Protein AF-A0A6A5RP59-F1 (afdb_monomer)

Organism: NCBI:txid1150837

Radius of gyration: 14.54 Å; Cα contacts (8 Å, |Δi|>4): 106; chains: 1; bounding box: 31×43×30 Å

pLDDT: mean 74.9, std 13.43, range [40.19, 89.44]

Mean predicted aligned error: 8.86 Å

Secondary structure (DSSP, 8-state):
-HHHHHHHHHHSS-SS-TT--S-HHHHHHHHHHHHHHHHHHHHTT-HHHHHHHHHHHHHHHHPPPTTS---PPPHHHHHHHHHHSPTT---HHHHHHTS--------

Nearest PDB structures (foldseek):
  4b0z-assembly1_B  TM=6.622E-01  e=2.957E+00  Schizosaccharomyces pombe

Solvent-accessible surface area (backbone atoms only — not comparable to full-atom values): 6394 Å² total; per-residue (Å²): 109,69,68,58,50,54,45,17,70,75,67,67,41,72,98,65,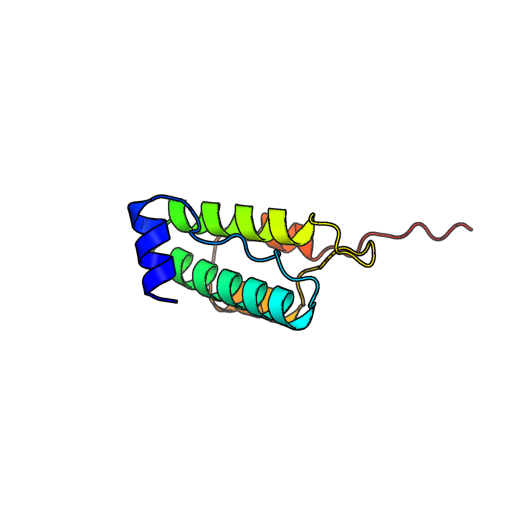76,55,56,86,51,84,47,63,68,62,32,52,54,39,51,44,50,44,38,54,48,36,22,51,23,51,71,73,64,37,62,67,46,29,51,45,41,50,53,45,52,52,54,32,34,75,38,70,40,91,85,74,42,65,50,73,84,53,67,71,47,53,50,52,34,68,74,54,36,60,94,87,63,88,54,62,74,60,61,63,66,66,56,76,80,80,73,82,76,86,127

Foldseek 3Di:
DVVQLVCCVVPLAGPDQQAPDLDLVSSLVVLLVLLVVLLVCQVVVVVSSNVNSLVSNVVQQPDQHPVRDGRAHDPVSLVSNVVSHDPPPDCPSVVVSPDPPPPDDDD

Sequence (107 aa):
MFETYVHIAYHNELATTPGLSSDVTKTLAAQRNLAKMYVLCDIVQDVKAKNCIIQALIRSIYRIRDDYRYTMPRRDMIELIYEGTVKGSQHIVLSLMSSPTVSKSSG

Structure (mmCIF, N/CA/C/O backbone):
data_AF-A0A6A5RP59-F1
#
_entry.id   AF-A0A6A5RP59-F1
#
loop_
_atom_site.group_PDB
_atom_site.id
_atom_site.type_symbol
_atom_site.label_atom_id
_atom_site.label_alt_id
_atom_site.label_comp_id
_atom_site.label_asym_id
_atom_site.label_entity_id
_atom_site.label_seq_id
_atom_site.pdbx_PDB_ins_code
_atom_site.Cartn_x
_atom_site.Cartn_y
_atom_site.Cartn_z
_atom_site.occupancy
_atom_site.B_iso_or_equiv
_atom_site.auth_seq_id
_atom_site.auth_comp_id
_atom_site.auth_asym_id
_atom_site.auth_atom_id
_atom_site.pdbx_PDB_model_num
ATOM 1 N N . MET A 1 1 ? -5.216 -11.156 -0.375 1.00 68.50 1 MET A N 1
ATOM 2 C CA . MET A 1 1 ? -5.196 -9.890 0.403 1.00 68.50 1 MET A CA 1
ATOM 3 C C . MET A 1 1 ? -5.489 -10.157 1.877 1.00 68.50 1 MET A C 1
ATOM 5 O O . MET A 1 1 ? -4.680 -9.752 2.695 1.00 68.50 1 MET A O 1
ATOM 9 N N . PHE A 1 2 ? -6.564 -10.886 2.213 1.00 76.62 2 PHE A N 1
ATOM 10 C CA . PHE A 1 2 ? -6.844 -11.314 3.593 1.00 76.62 2 PHE A CA 1
ATOM 11 C C . PHE A 1 2 ? -5.700 -12.136 4.214 1.00 76.62 2 PHE A C 1
ATOM 13 O O . PHE A 1 2 ? -5.208 -11.782 5.274 1.00 76.62 2 PHE A O 1
ATOM 20 N N . GLU A 1 3 ? -5.194 -13.151 3.509 1.00 79.94 3 GLU A N 1
ATOM 21 C CA . GLU A 1 3 ? -4.075 -13.988 3.984 1.00 79.94 3 GLU A CA 1
ATOM 22 C C . GLU A 1 3 ? -2.815 -13.180 4.321 1.00 79.94 3 GLU A C 1
ATOM 24 O O . GLU A 1 3 ? -2.183 -13.397 5.347 1.00 79.94 3 GLU A O 1
ATOM 29 N N . THR A 1 4 ? -2.469 -12.201 3.481 1.00 76.56 4 THR A N 1
ATOM 30 C CA . THR A 1 4 ? -1.321 -11.319 3.719 1.00 76.56 4 THR A CA 1
ATOM 31 C C . THR A 1 4 ? -1.537 -10.431 4.940 1.00 76.56 4 THR A C 1
ATOM 33 O O . THR A 1 4 ? -0.601 -10.226 5.703 1.00 76.56 4 THR A O 1
ATOM 36 N N . TYR A 1 5 ? -2.756 -9.922 5.141 1.00 77.56 5 TYR A N 1
ATOM 37 C CA . TYR A 1 5 ? -3.092 -9.156 6.339 1.00 77.56 5 TYR A CA 1
ATOM 38 C C . TYR A 1 5 ? -2.964 -10.021 7.597 1.00 77.56 5 TYR A C 1
ATOM 40 O O . TYR A 1 5 ? -2.285 -9.617 8.534 1.00 77.56 5 TYR A O 1
ATOM 48 N N . VAL A 1 6 ? -3.532 -11.232 7.587 1.00 81.56 6 VAL A N 1
ATOM 49 C CA . VAL A 1 6 ? -3.411 -12.186 8.700 1.00 81.56 6 VAL A CA 1
ATOM 50 C C . VAL A 1 6 ? -1.939 -12.480 8.988 1.00 81.56 6 VAL A C 1
ATOM 52 O O . VAL A 1 6 ? -1.514 -12.402 10.135 1.00 81.56 6 VAL A O 1
ATOM 55 N N . HIS A 1 7 ? -1.127 -12.730 7.963 1.00 81.88 7 HIS A N 1
ATOM 56 C CA . HIS A 1 7 ? 0.302 -12.957 8.155 1.00 81.88 7 HIS A CA 1
ATOM 57 C C . HIS A 1 7 ? 1.006 -11.756 8.810 1.00 81.88 7 HIS A C 1
ATOM 59 O O . HIS A 1 7 ? 1.743 -11.943 9.774 1.00 81.88 7 HIS A O 1
ATOM 65 N N . ILE A 1 8 ? 0.742 -10.526 8.353 1.00 80.81 8 ILE A N 1
ATOM 66 C CA . ILE A 1 8 ? 1.315 -9.317 8.967 1.00 80.81 8 ILE A CA 1
ATOM 67 C C .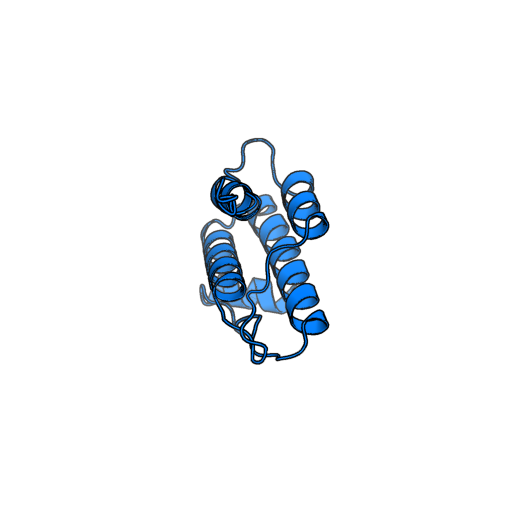 ILE A 1 8 ? 0.836 -9.163 10.416 1.00 80.81 8 ILE A C 1
ATOM 69 O O . ILE A 1 8 ? 1.644 -8.851 11.285 1.00 80.81 8 ILE A O 1
ATOM 73 N N . ALA A 1 9 ? -0.443 -9.411 10.695 1.00 76.94 9 ALA A N 1
ATOM 74 C CA . ALA A 1 9 ? -1.004 -9.290 12.038 1.00 76.94 9 ALA A CA 1
ATOM 75 C C . ALA A 1 9 ? -0.365 -10.282 13.030 1.00 76.94 9 ALA A C 1
ATOM 77 O O . ALA A 1 9 ? -0.093 -9.923 14.175 1.00 76.94 9 ALA A O 1
ATOM 78 N N . TYR A 1 10 ? -0.078 -11.512 12.590 1.00 81.00 10 TYR A N 1
ATOM 79 C CA . TYR A 1 10 ? 0.538 -12.541 13.436 1.00 81.00 10 TYR A CA 1
ATOM 80 C C . TYR A 1 10 ? 2.064 -12.417 13.538 1.00 81.00 10 TYR A C 1
ATOM 82 O O . TYR A 1 10 ? 2.618 -12.575 14.625 1.00 81.00 10 TYR A O 1
ATOM 90 N N . HIS A 1 11 ? 2.751 -12.132 12.432 1.00 80.31 11 HIS A N 1
ATOM 91 C CA . HIS A 1 11 ? 4.217 -12.172 12.365 1.00 80.31 11 HIS A CA 1
ATOM 92 C C . HIS A 1 11 ? 4.876 -10.789 12.432 1.00 80.31 11 HIS A C 1
ATOM 94 O O . HIS A 1 11 ? 6.083 -10.693 12.628 1.00 80.31 11 HIS A O 1
ATOM 100 N N . ASN A 1 12 ? 4.101 -9.707 12.319 1.00 77.06 12 ASN A N 1
ATOM 101 C CA . ASN A 1 12 ? 4.593 -8.329 12.200 1.00 77.06 12 ASN A CA 1
ATOM 102 C C . ASN A 1 12 ? 5.580 -8.129 11.038 1.00 77.06 12 ASN A C 1
ATOM 104 O O . ASN A 1 12 ? 6.396 -7.210 11.057 1.00 77.06 12 ASN A O 1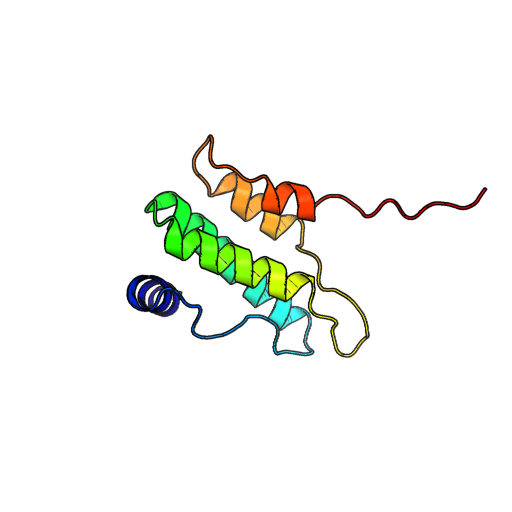
ATOM 108 N N . GLU A 1 13 ? 5.482 -8.949 9.995 1.00 78.25 13 GLU A N 1
ATOM 109 C CA . GLU A 1 13 ? 6.309 -8.849 8.799 1.00 78.25 13 GLU A CA 1
ATOM 110 C C . GLU A 1 13 ? 5.490 -9.105 7.535 1.00 78.25 13 GLU A C 1
ATOM 112 O O . GLU A 1 13 ? 4.413 -9.699 7.561 1.00 78.25 13 GLU A O 1
ATOM 117 N N . LEU A 1 14 ? 5.992 -8.614 6.404 1.00 74.19 14 LEU A N 1
ATOM 118 C CA . LEU A 1 14 ? 5.420 -8.911 5.097 1.00 74.19 14 LEU A CA 1
ATOM 119 C C . LEU A 1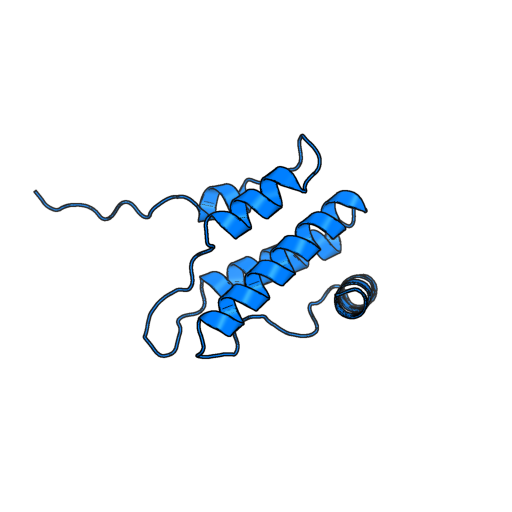 14 ? 6.044 -10.204 4.575 1.00 74.19 14 LEU A C 1
ATOM 121 O O . LEU A 1 14 ? 7.238 -10.221 4.286 1.00 74.19 14 LEU A O 1
ATOM 125 N N . ALA A 1 15 ? 5.217 -11.234 4.361 1.00 68.25 15 ALA A N 1
ATOM 126 C CA . ALA A 1 15 ? 5.636 -12.527 3.801 1.00 68.25 15 ALA A CA 1
ATOM 127 C C . ALA A 1 15 ? 6.420 -12.393 2.483 1.00 68.25 15 ALA A C 1
ATOM 129 O O . ALA A 1 15 ? 7.236 -13.239 2.129 1.00 68.25 15 ALA A O 1
ATOM 130 N N . THR A 1 16 ? 6.161 -11.322 1.728 1.00 62.06 16 THR A N 1
ATOM 131 C CA . THR A 1 16 ? 6.810 -11.039 0.449 1.00 62.06 16 THR A CA 1
ATOM 132 C C . THR A 1 16 ? 7.094 -9.551 0.317 1.00 62.06 16 THR A C 1
ATOM 134 O O . THR A 1 16 ? 6.179 -8.737 0.441 1.00 62.06 16 THR A O 1
ATOM 137 N N . THR A 1 17 ? 8.342 -9.190 0.002 1.00 60.31 17 THR A N 1
ATOM 138 C CA . THR A 1 17 ? 8.714 -7.803 -0.314 1.00 60.31 17 THR A CA 1
ATOM 139 C C . THR A 1 17 ? 8.267 -7.470 -1.745 1.00 60.31 17 THR A C 1
ATOM 141 O O . THR A 1 17 ? 8.785 -8.065 -2.696 1.00 60.31 17 THR A O 1
ATOM 144 N N . PRO A 1 18 ? 7.326 -6.534 -1.947 1.00 59.66 18 PRO A N 1
ATOM 145 C CA . PRO A 1 18 ? 6.875 -6.164 -3.280 1.00 59.66 18 PRO A CA 1
ATOM 146 C C . PRO A 1 18 ? 7.955 -5.336 -3.979 1.00 59.66 18 PRO A C 1
ATOM 148 O O . PRO A 1 18 ? 8.265 -4.210 -3.594 1.00 59.66 18 PRO A O 1
ATOM 151 N N . GLY A 1 19 ? 8.563 -5.927 -5.003 1.00 53.34 19 GLY A N 1
ATOM 152 C CA . GLY A 1 19 ? 9.642 -5.295 -5.766 1.00 53.34 19 GLY A CA 1
ATOM 153 C C . GLY A 1 19 ? 10.674 -6.259 -6.342 1.00 53.34 19 GLY A C 1
ATOM 154 O O . GLY A 1 19 ? 11.644 -5.808 -6.929 1.00 53.34 19 GLY A O 1
ATOM 155 N N . LEU A 1 20 ? 10.501 -7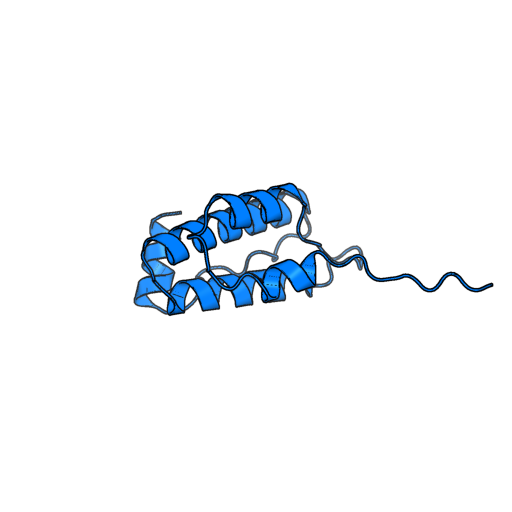.577 -6.196 1.00 54.78 20 LEU A N 1
ATOM 156 C CA . LEU A 1 20 ? 11.419 -8.568 -6.778 1.00 54.78 20 LEU A CA 1
ATOM 157 C C . LEU A 1 20 ? 11.279 -8.745 -8.298 1.00 54.78 20 LEU A C 1
ATOM 159 O O . LEU A 1 20 ? 11.999 -9.553 -8.871 1.00 54.78 20 LEU A O 1
ATOM 163 N N . SER A 1 21 ? 10.371 -8.019 -8.954 1.00 62.06 21 SER A N 1
ATOM 164 C CA . SER A 1 21 ? 10.155 -8.158 -10.389 1.00 62.06 21 SER A CA 1
ATOM 165 C C . SER A 1 21 ? 10.774 -7.000 -11.161 1.00 62.06 21 SER A C 1
ATOM 167 O O . SER A 1 21 ? 10.507 -5.838 -10.870 1.00 62.06 21 SER A O 1
ATOM 169 N N . SER A 1 22 ? 11.544 -7.330 -12.196 1.00 65.75 22 SER A N 1
ATOM 170 C CA . SER A 1 22 ? 12.017 -6.387 -13.215 1.00 65.75 22 SER A CA 1
ATOM 171 C C . SER A 1 22 ? 10.866 -5.716 -13.987 1.00 65.75 22 SER A C 1
ATOM 173 O O . SER A 1 22 ? 11.022 -4.624 -14.546 1.00 65.75 22 SER A O 1
ATOM 175 N N . ASP A 1 23 ? 9.679 -6.332 -13.947 1.00 78.19 23 ASP A N 1
ATOM 176 C CA . ASP A 1 23 ? 8.434 -5.861 -14.541 1.00 78.19 23 ASP A CA 1
ATOM 177 C C . ASP A 1 23 ? 7.810 -4.721 -13.714 1.00 78.19 23 ASP A C 1
ATOM 179 O O . ASP A 1 23 ? 7.363 -4.894 -12.570 1.00 78.19 23 ASP A O 1
ATOM 183 N N . VAL A 1 24 ? 7.744 -3.539 -14.335 1.00 77.69 24 VAL A N 1
ATOM 184 C CA . VAL A 1 24 ? 7.097 -2.339 -13.781 1.00 77.69 24 VAL A CA 1
ATOM 185 C C . VAL A 1 24 ? 5.654 -2.626 -13.406 1.00 77.69 24 VAL A C 1
ATOM 187 O O . VAL A 1 24 ? 5.188 -2.193 -12.358 1.00 77.69 24 VAL A O 1
ATOM 190 N N . THR A 1 25 ? 4.935 -3.352 -14.255 1.00 80.94 25 THR A N 1
ATOM 191 C CA . THR A 1 25 ? 3.496 -3.573 -14.119 1.00 80.94 25 THR A CA 1
ATOM 192 C C . THR A 1 25 ? 3.208 -4.382 -12.864 1.00 80.94 25 THR A C 1
ATOM 194 O O . THR A 1 25 ? 2.328 -4.024 -12.079 1.00 80.94 25 THR A O 1
ATOM 197 N N . LYS A 1 26 ? 4.010 -5.424 -12.617 1.00 81.25 26 LYS A N 1
ATOM 198 C CA . LYS A 1 26 ? 3.927 -6.236 -11.395 1.00 81.25 26 LYS A CA 1
ATOM 199 C C . LYS A 1 26 ? 4.303 -5.431 -10.158 1.00 81.25 26 LYS A C 1
ATOM 201 O O . LYS A 1 26 ? 3.623 -5.538 -9.139 1.00 81.25 26 LYS A O 1
ATOM 206 N N . THR A 1 27 ? 5.338 -4.597 -10.250 1.00 79.50 27 THR A N 1
ATOM 207 C CA . THR A 1 27 ? 5.763 -3.734 -9.138 1.00 79.50 27 THR A CA 1
ATOM 208 C C . THR A 1 27 ? 4.679 -2.721 -8.772 1.00 79.50 27 THR A C 1
ATOM 210 O O . THR A 1 27 ? 4.303 -2.625 -7.606 1.00 79.50 27 THR A O 1
ATOM 213 N N . LEU A 1 28 ? 4.095 -2.036 -9.757 1.00 82.38 28 LEU A N 1
ATOM 214 C CA . LEU A 1 28 ? 3.000 -1.086 -9.552 1.00 82.38 28 LEU A CA 1
ATOM 215 C C . LEU A 1 28 ? 1.738 -1.763 -9.005 1.00 82.38 28 LEU A C 1
ATOM 217 O O . LEU A 1 28 ? 1.102 -1.237 -8.093 1.00 82.38 28 LEU A O 1
ATOM 221 N N . ALA A 1 29 ? 1.380 -2.944 -9.518 1.00 84.38 29 ALA A N 1
ATOM 222 C CA . ALA A 1 29 ? 0.253 -3.714 -8.994 1.00 84.38 29 ALA A CA 1
ATOM 223 C C . ALA A 1 29 ? 0.473 -4.103 -7.523 1.00 84.38 29 ALA A C 1
ATOM 225 O O . ALA A 1 29 ? -0.445 -4.016 -6.704 1.00 84.38 29 ALA A O 1
ATOM 226 N N . ALA A 1 30 ? 1.701 -4.482 -7.166 1.00 83.31 30 ALA A N 1
ATOM 227 C CA . ALA A 1 30 ? 2.062 -4.821 -5.798 1.00 83.31 30 ALA A CA 1
ATOM 228 C C . ALA A 1 30 ? 2.049 -3.591 -4.868 1.00 83.31 30 ALA A C 1
ATOM 230 O O . ALA A 1 30 ? 1.498 -3.671 -3.770 1.00 83.31 30 ALA A O 1
ATOM 231 N N . GLN A 1 31 ? 2.555 -2.441 -5.324 1.00 84.19 31 GLN A N 1
ATOM 232 C CA . GLN A 1 31 ? 2.460 -1.163 -4.604 1.00 84.19 31 GLN A CA 1
ATOM 233 C C . GLN A 1 31 ? 0.997 -0.749 -4.377 1.00 84.19 31 GLN A C 1
ATOM 235 O O . GLN A 1 31 ? 0.621 -0.383 -3.264 1.00 84.19 31 GLN A O 1
ATOM 240 N N . ARG A 1 32 ? 0.130 -0.907 -5.386 1.00 86.25 32 ARG A N 1
ATOM 241 C CA . ARG A 1 32 ? -1.315 -0.661 -5.248 1.00 86.25 32 ARG A CA 1
ATOM 242 C C . ARG A 1 32 ? -1.963 -1.588 -4.217 1.00 86.25 32 ARG A C 1
ATOM 244 O O . ARG A 1 32 ? -2.827 -1.154 -3.459 1.00 86.25 32 ARG A O 1
ATOM 251 N N . ASN A 1 33 ? -1.560 -2.856 -4.166 1.00 88.06 33 ASN A N 1
ATOM 252 C CA . ASN A 1 33 ? -2.057 -3.790 -3.154 1.00 88.06 33 ASN A CA 1
ATOM 253 C C . ASN A 1 33 ? -1.594 -3.412 -1.741 1.00 88.06 33 ASN A C 1
ATOM 255 O O . ASN A 1 33 ? -2.402 -3.483 -0.816 1.00 88.06 33 ASN A O 1
ATOM 259 N N . LEU A 1 34 ? -0.349 -2.954 -1.578 1.00 87.06 34 LEU A N 1
ATOM 260 C CA . LEU A 1 34 ? 0.125 -2.402 -0.306 1.00 87.06 34 LEU A CA 1
ATOM 261 C C . LEU A 1 34 ? -0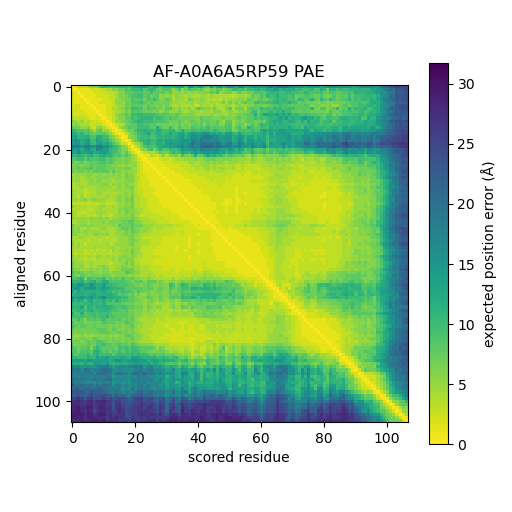.677 -1.169 0.114 1.00 87.06 34 LEU A C 1
ATOM 263 O O . LEU A 1 34 ? -1.072 -1.075 1.269 1.00 87.06 34 LEU A O 1
ATOM 267 N N . ALA A 1 35 ? -0.978 -0.258 -0.812 1.00 88.12 35 ALA A N 1
ATOM 268 C CA . ALA A 1 35 ? -1.799 0.918 -0.530 1.00 88.12 35 ALA A CA 1
ATOM 269 C C . ALA A 1 35 ? -3.211 0.543 -0.039 1.00 88.12 35 ALA A C 1
ATOM 271 O O . ALA A 1 35 ? -3.694 1.091 0.948 1.00 88.12 35 ALA A O 1
ATOM 272 N N . LYS A 1 36 ? -3.846 -0.464 -0.653 1.00 89.38 36 LYS A N 1
ATOM 273 C CA . LYS A 1 36 ? -5.130 -1.006 -0.169 1.00 89.38 36 LYS A CA 1
ATOM 274 C C . LYS A 1 36 ? -5.019 -1.624 1.227 1.00 89.38 36 LYS A C 1
ATOM 276 O O . LYS A 1 36 ? -5.913 -1.438 2.047 1.00 89.38 36 LYS A O 1
ATOM 281 N N . MET A 1 37 ? -3.934 -2.345 1.514 1.00 88.69 37 MET A N 1
ATOM 282 C CA . MET A 1 37 ? -3.704 -2.887 2.858 1.00 88.69 37 MET A CA 1
ATOM 283 C C . MET A 1 37 ? -3.443 -1.790 3.882 1.00 88.69 37 MET A C 1
ATOM 285 O O . MET A 1 37 ? -3.889 -1.924 5.014 1.00 88.69 37 MET A O 1
ATOM 289 N N . TYR A 1 38 ? -2.755 -0.713 3.501 1.00 88.75 38 TYR A N 1
ATOM 290 C CA . TYR A 1 38 ? -2.540 0.436 4.375 1.00 88.75 38 TYR A CA 1
ATOM 291 C C . TYR A 1 38 ? -3.880 1.017 4.822 1.00 88.75 38 TYR A C 1
ATOM 293 O O . TYR A 1 38 ? -4.102 1.182 6.017 1.00 88.75 38 TYR A O 1
ATOM 301 N N . VAL A 1 39 ? -4.785 1.252 3.865 1.00 89.44 39 VAL A N 1
ATOM 302 C CA . VAL A 1 39 ? -6.154 1.718 4.124 1.00 89.44 39 VAL A CA 1
ATOM 303 C C . VAL A 1 39 ? -6.883 0.771 5.076 1.00 89.44 39 VAL A C 1
ATOM 305 O O . VAL A 1 39 ? -7.431 1.215 6.080 1.00 89.44 39 VAL A O 1
ATOM 308 N N . LEU A 1 40 ? -6.832 -0.540 4.817 1.00 89.38 40 LEU A N 1
ATOM 309 C CA . LEU A 1 40 ? -7.441 -1.535 5.702 1.00 89.38 40 LEU A CA 1
ATOM 310 C C . LEU A 1 40 ? -6.874 -1.457 7.127 1.00 89.38 40 LEU A C 1
ATOM 312 O O . LEU A 1 40 ? -7.645 -1.429 8.080 1.00 89.38 40 LEU A O 1
ATOM 316 N N . CYS A 1 41 ? -5.548 -1.395 7.269 1.00 88.38 41 CYS A N 1
ATOM 317 C CA . CYS A 1 41 ? -4.874 -1.310 8.566 1.00 88.38 41 CYS A CA 1
ATOM 318 C C . CYS A 1 41 ? -5.212 -0.011 9.305 1.00 88.38 41 CYS A C 1
ATOM 320 O O . CYS A 1 41 ? -5.304 -0.013 10.529 1.00 88.38 41 CYS A O 1
ATOM 322 N N . ASP A 1 42 ? -5.416 1.091 8.580 1.00 88.56 42 ASP A N 1
ATOM 323 C CA . ASP A 1 42 ? -5.870 2.353 9.161 1.00 88.56 42 ASP A CA 1
ATOM 324 C C . ASP A 1 42 ? -7.301 2.237 9.704 1.00 88.56 42 ASP A C 1
ATOM 326 O O . ASP A 1 42 ? -7.550 2.623 10.845 1.00 88.56 42 ASP A O 1
ATOM 330 N N . ILE A 1 43 ? -8.209 1.620 8.936 1.00 87.88 43 ILE A N 1
ATOM 331 C CA . ILE A 1 43 ? -9.611 1.396 9.330 1.00 87.88 43 ILE A CA 1
ATOM 332 C C . ILE A 1 43 ? -9.707 0.523 10.587 1.00 87.88 43 ILE A C 1
ATOM 334 O O . ILE A 1 43 ? -10.459 0.850 11.502 1.00 87.88 43 ILE A O 1
ATOM 338 N N . VAL A 1 44 ? -8.941 -0.570 10.659 1.00 89.25 44 VAL A N 1
ATOM 339 C CA . VAL A 1 44 ? -8.938 -1.478 11.826 1.00 89.25 44 VAL A CA 1
ATOM 340 C C . VAL A 1 44 ? -8.001 -1.016 12.950 1.00 89.25 44 VAL A C 1
ATOM 342 O O . VAL A 1 44 ? -7.830 -1.728 13.935 1.00 89.25 44 VAL A O 1
ATOM 345 N N . GLN A 1 45 ? -7.389 0.166 12.809 1.00 88.31 45 GLN A N 1
ATOM 346 C CA . GLN A 1 45 ? -6.444 0.762 13.760 1.00 88.31 45 GLN A CA 1
ATOM 347 C C . GLN A 1 45 ? -5.235 -0.125 14.119 1.00 88.31 45 GLN A C 1
ATOM 349 O O . GLN A 1 45 ? -4.645 0.002 15.193 1.00 88.31 45 GLN A O 1
ATOM 354 N N . ASP A 1 46 ? -4.799 -0.981 13.194 1.00 87.69 46 ASP A N 1
ATOM 355 C CA . ASP A 1 46 ? -3.601 -1.806 13.354 1.00 87.69 46 ASP A CA 1
ATOM 356 C C . ASP A 1 46 ? -2.346 -1.011 12.972 1.00 87.69 46 ASP A C 1
ATOM 358 O O . ASP A 1 46 ? -1.849 -1.030 11.840 1.00 87.69 46 ASP A O 1
ATOM 362 N N . VAL A 1 47 ? -1.827 -0.270 13.951 1.00 86.44 47 VAL A N 1
ATOM 363 C CA . VAL A 1 47 ? -0.654 0.599 13.781 1.00 86.44 47 VAL A CA 1
ATOM 364 C C . VAL A 1 47 ? 0.600 -0.197 13.405 1.00 86.44 47 VAL A C 1
ATOM 366 O O . VAL A 1 47 ? 1.423 0.295 12.628 1.00 86.44 47 VAL A O 1
ATOM 369 N N . LYS A 1 48 ? 0.761 -1.422 13.919 1.00 86.31 48 LYS A N 1
ATOM 370 C CA . LYS A 1 48 ? 1.949 -2.243 13.644 1.00 86.31 48 LYS A CA 1
ATOM 371 C C . LYS A 1 48 ? 1.950 -2.705 12.194 1.00 86.31 48 LYS A C 1
ATOM 373 O O . LYS A 1 48 ? 2.924 -2.450 11.484 1.00 86.31 48 LYS A O 1
ATOM 378 N N . ALA A 1 49 ? 0.841 -3.280 11.732 1.00 86.69 49 ALA A N 1
ATOM 379 C CA . ALA A 1 49 ? 0.699 -3.693 10.342 1.00 86.69 49 ALA A CA 1
ATOM 380 C C . ALA A 1 49 ? 0.842 -2.502 9.385 1.00 86.69 49 ALA A C 1
ATOM 382 O O . ALA A 1 49 ? 1.559 -2.587 8.382 1.00 86.69 49 ALA A O 1
ATOM 383 N N . LYS A 1 50 ? 0.253 -1.354 9.742 1.00 86.31 50 LYS A N 1
ATOM 384 C CA . LYS A 1 50 ? 0.385 -0.104 8.983 1.00 86.31 50 LYS A CA 1
ATOM 385 C C . LYS A 1 50 ? 1.847 0.321 8.822 1.00 86.31 50 LYS A C 1
ATOM 387 O O . LYS A 1 50 ? 2.273 0.629 7.709 1.00 86.31 50 LYS A O 1
ATOM 392 N N . ASN A 1 51 ? 2.639 0.275 9.892 1.00 84.94 51 ASN A N 1
ATOM 393 C CA . ASN A 1 51 ? 4.065 0.607 9.841 1.00 84.94 51 ASN A CA 1
ATOM 394 C C . ASN A 1 51 ? 4.862 -0.369 8.965 1.00 84.94 51 ASN A C 1
ATOM 396 O O . ASN A 1 51 ? 5.709 0.070 8.184 1.00 84.94 51 ASN A O 1
ATOM 400 N N . CYS A 1 52 ? 4.569 -1.670 9.026 1.00 86.12 52 CYS A N 1
ATOM 401 C CA . CYS A 1 52 ? 5.213 -2.662 8.161 1.00 86.12 52 CYS A CA 1
ATOM 402 C C . CYS A 1 52 ? 4.928 -2.395 6.676 1.00 86.12 52 CYS A C 1
ATOM 404 O O . CYS A 1 52 ? 5.829 -2.487 5.839 1.00 86.12 52 CYS A O 1
ATOM 406 N N . ILE A 1 53 ? 3.701 -1.985 6.352 1.00 86.69 53 ILE A N 1
ATOM 407 C CA . ILE A 1 53 ? 3.310 -1.610 4.989 1.00 86.69 53 ILE A CA 1
ATOM 408 C C . ILE A 1 53 ? 4.048 -0.351 4.522 1.00 86.69 53 ILE A C 1
ATOM 410 O O . ILE A 1 53 ? 4.565 -0.340 3.404 1.00 86.69 53 ILE A O 1
ATOM 414 N N . ILE A 1 54 ? 4.162 0.681 5.368 1.00 85.12 54 ILE A N 1
ATOM 415 C CA . ILE A 1 54 ? 4.951 1.885 5.052 1.00 85.12 54 ILE A CA 1
ATOM 416 C C . ILE A 1 54 ? 6.402 1.504 4.740 1.00 85.12 54 ILE A C 1
ATOM 418 O O . ILE A 1 54 ? 6.949 1.939 3.728 1.00 85.12 54 ILE A O 1
ATOM 422 N N . GLN A 1 55 ? 7.023 0.668 5.574 1.00 84.31 55 GLN A N 1
ATOM 423 C CA . GLN A 1 55 ? 8.406 0.232 5.369 1.00 84.31 55 GLN A CA 1
ATOM 424 C C . GLN A 1 55 ? 8.578 -0.518 4.046 1.00 84.31 55 GLN A C 1
ATOM 426 O O . GLN A 1 55 ? 9.555 -0.304 3.328 1.00 84.31 55 GLN A O 1
ATOM 431 N N . ALA A 1 56 ? 7.617 -1.362 3.677 1.00 84.00 56 ALA A N 1
ATOM 432 C CA . ALA A 1 56 ? 7.648 -2.053 2.396 1.00 84.00 56 ALA A CA 1
ATOM 433 C C . ALA A 1 56 ? 7.450 -1.112 1.200 1.00 84.00 56 ALA A C 1
ATOM 435 O O . ALA A 1 56 ? 8.137 -1.281 0.193 1.00 84.00 56 ALA A O 1
ATOM 436 N N . LEU A 1 57 ? 6.580 -0.100 1.312 1.00 82.62 57 LEU A N 1
ATOM 437 C CA . LEU A 1 57 ? 6.441 0.948 0.295 1.00 82.62 57 LEU A CA 1
ATOM 438 C C . LEU A 1 57 ? 7.755 1.719 0.122 1.00 82.62 57 LEU A C 1
ATOM 440 O O . LEU A 1 57 ? 8.246 1.820 -0.998 1.00 82.62 57 LEU A O 1
ATOM 444 N N . ILE A 1 58 ? 8.375 2.173 1.216 1.00 80.88 58 ILE A N 1
ATOM 445 C CA . ILE A 1 58 ? 9.684 2.852 1.202 1.00 80.88 58 ILE A CA 1
ATOM 446 C C . ILE A 1 58 ? 10.730 1.986 0.489 1.00 80.88 58 ILE A C 1
ATOM 448 O O . ILE A 1 58 ? 11.383 2.443 -0.449 1.00 80.88 58 ILE A O 1
ATOM 452 N N . ARG A 1 59 ? 10.868 0.716 0.889 1.00 80.44 59 ARG A N 1
ATOM 453 C CA . ARG A 1 59 ? 11.827 -0.220 0.276 1.00 80.44 59 ARG A CA 1
ATOM 454 C C . ARG A 1 59 ? 11.564 -0.429 -1.214 1.00 80.44 59 ARG A C 1
ATOM 456 O O . ARG A 1 59 ? 12.512 -0.539 -1.981 1.00 80.44 59 ARG A O 1
ATOM 463 N N . SER A 1 60 ? 10.296 -0.474 -1.620 1.00 78.69 60 SER A N 1
ATOM 464 C CA . SER A 1 60 ? 9.900 -0.600 -3.026 1.00 78.69 60 SER A CA 1
ATOM 465 C C . SER A 1 60 ? 10.329 0.619 -3.851 1.00 78.69 60 SER A C 1
ATOM 467 O O . SER A 1 60 ? 10.803 0.459 -4.973 1.00 78.69 60 SER A O 1
ATOM 469 N N . ILE A 1 61 ? 10.217 1.823 -3.283 1.00 78.88 61 ILE A N 1
ATOM 470 C CA . ILE A 1 61 ? 10.558 3.086 -3.954 1.00 78.88 61 ILE A CA 1
ATOM 471 C C . ILE A 1 61 ? 12.068 3.239 -4.128 1.00 78.88 61 ILE A C 1
ATOM 473 O O . ILE A 1 61 ? 12.529 3.568 -5.218 1.00 78.88 61 ILE A O 1
ATOM 477 N N . TYR A 1 62 ? 12.840 2.979 -3.070 1.00 77.94 62 TYR A N 1
ATOM 478 C CA . TYR A 1 62 ? 14.299 3.135 -3.089 1.00 77.94 62 TYR A CA 1
ATOM 479 C C . TYR A 1 62 ? 15.039 1.981 -3.770 1.00 77.94 62 TYR A C 1
ATOM 481 O O . TYR A 1 62 ? 16.257 2.043 -3.938 1.00 77.94 62 TYR A O 1
ATOM 489 N N . ARG A 1 63 ? 14.334 0.928 -4.191 1.00 74.94 63 ARG A N 1
ATOM 490 C CA . ARG A 1 63 ? 14.947 -0.152 -4.954 1.00 74.94 63 ARG A CA 1
ATOM 491 C C . ARG A 1 63 ? 15.207 0.300 -6.389 1.00 74.94 63 ARG A C 1
ATOM 493 O O . ARG A 1 63 ? 14.282 0.618 -7.135 1.00 74.94 63 ARG A O 1
ATOM 500 N N . ILE A 1 64 ? 16.477 0.264 -6.776 1.00 72.06 64 ILE A N 1
ATOM 501 C CA . ILE A 1 64 ? 16.908 0.449 -8.161 1.00 72.06 64 ILE A CA 1
ATOM 502 C C . ILE A 1 64 ? 16.489 -0.793 -8.955 1.00 72.06 64 ILE A C 1
ATOM 504 O O . ILE A 1 64 ? 16.768 -1.925 -8.549 1.00 72.06 64 ILE A O 1
ATOM 508 N N . ARG A 1 65 ? 15.766 -0.583 -10.054 1.00 71.19 65 ARG A N 1
ATOM 509 C CA . ARG A 1 65 ? 15.380 -1.634 -11.001 1.00 71.19 65 ARG A CA 1
ATOM 510 C C . ARG A 1 65 ? 16.548 -2.000 -11.916 1.00 71.19 65 ARG A C 1
ATOM 512 O O . ARG A 1 65 ? 17.522 -1.263 -12.012 1.00 71.19 65 ARG A O 1
ATOM 519 N N . ASP A 1 66 ? 16.409 -3.103 -12.646 1.00 74.06 66 ASP A N 1
ATOM 520 C CA . ASP A 1 66 ? 17.424 -3.567 -13.606 1.00 74.06 66 ASP A CA 1
ATOM 521 C C . ASP A 1 66 ? 17.698 -2.547 -14.731 1.00 74.06 66 ASP A C 1
ATOM 523 O O . ASP A 1 66 ? 18.753 -2.575 -15.354 1.00 74.06 66 ASP A O 1
ATOM 527 N N . ASP A 1 67 ? 16.768 -1.612 -14.968 1.00 76.00 67 ASP A N 1
ATOM 528 C CA . ASP A 1 67 ? 16.919 -0.481 -15.893 1.00 76.00 67 ASP A CA 1
ATOM 529 C C . ASP A 1 67 ? 17.529 0.778 -15.243 1.00 76.00 67 ASP A C 1
ATOM 531 O O . ASP A 1 67 ? 17.469 1.865 -15.821 1.00 76.00 67 ASP A O 1
ATOM 535 N N . TYR A 1 68 ? 18.104 0.647 -14.044 1.00 77.62 68 TYR A N 1
ATOM 536 C CA . TYR A 1 68 ? 18.702 1.718 -13.239 1.00 77.62 68 TYR A CA 1
ATOM 537 C C . TYR A 1 68 ? 17.735 2.844 -12.841 1.00 77.62 68 TYR A C 1
ATOM 539 O O . TYR A 1 68 ? 18.163 3.942 -12.478 1.00 77.62 68 TYR A O 1
ATOM 547 N N . ARG A 1 69 ? 16.420 2.592 -12.876 1.00 75.75 69 ARG A N 1
ATOM 548 C CA . ARG A 1 69 ? 15.395 3.565 -12.474 1.00 75.75 69 ARG A CA 1
ATOM 549 C C . ARG A 1 69 ? 14.756 3.198 -11.140 1.00 75.75 69 ARG A C 1
ATOM 551 O O . ARG A 1 69 ? 14.646 2.029 -10.775 1.00 75.75 69 ARG A O 1
ATOM 558 N N . TYR A 1 70 ? 14.274 4.217 -10.437 1.00 75.69 70 TYR A N 1
ATOM 559 C CA . TYR A 1 70 ? 13.407 4.049 -9.273 1.00 75.69 70 TYR A CA 1
ATOM 560 C C . TYR A 1 70 ? 11.951 3.863 -9.704 1.00 75.69 70 TYR A C 1
ATOM 562 O O . TYR A 1 70 ? 11.531 4.378 -10.745 1.00 75.69 70 TYR A O 1
ATOM 570 N N . THR A 1 71 ? 11.160 3.172 -8.881 1.00 75.25 71 THR A N 1
ATOM 571 C CA . THR A 1 71 ? 9.703 3.105 -9.073 1.00 75.25 71 THR A CA 1
ATOM 572 C C . THR A 1 71 ? 9.026 4.062 -8.116 1.00 75.25 71 THR A C 1
ATOM 574 O O . THR A 1 71 ? 8.903 3.778 -6.928 1.00 75.25 71 THR A O 1
ATOM 577 N N . MET A 1 72 ? 8.567 5.192 -8.643 1.00 78.12 72 MET A N 1
ATOM 578 C CA . MET A 1 72 ? 7.824 6.159 -7.845 1.00 78.12 72 MET A CA 1
ATOM 579 C C . MET A 1 72 ? 6.359 5.737 -7.681 1.00 78.12 72 MET A C 1
ATOM 581 O O . MET A 1 72 ? 5.784 5.158 -8.612 1.00 78.12 72 MET A O 1
ATOM 585 N N . PRO A 1 73 ? 5.734 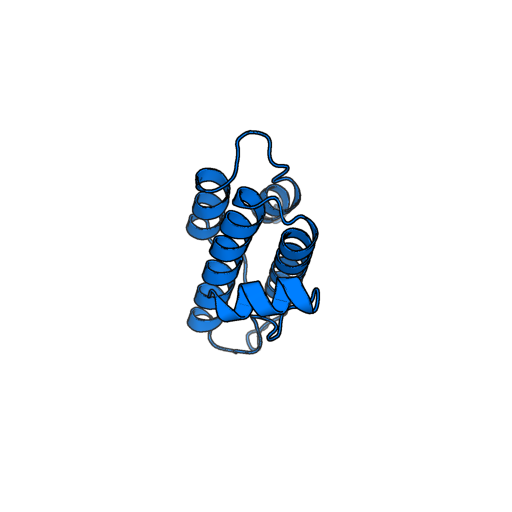6.058 -6.534 1.00 76.31 73 PRO A N 1
ATOM 586 C CA . PRO A 1 73 ? 4.294 5.950 -6.360 1.00 76.31 73 PRO A CA 1
ATOM 587 C C . PRO A 1 73 ? 3.556 6.701 -7.461 1.00 76.31 73 PRO A C 1
ATOM 589 O O . PRO A 1 73 ? 3.866 7.855 -7.756 1.00 76.31 73 PRO A O 1
ATOM 592 N N . ARG A 1 74 ? 2.544 6.070 -8.053 1.00 80.69 74 ARG A N 1
ATOM 593 C CA . ARG A 1 74 ? 1.647 6.775 -8.968 1.00 80.69 74 ARG A CA 1
ATOM 594 C C . ARG A 1 74 ? 0.602 7.572 -8.19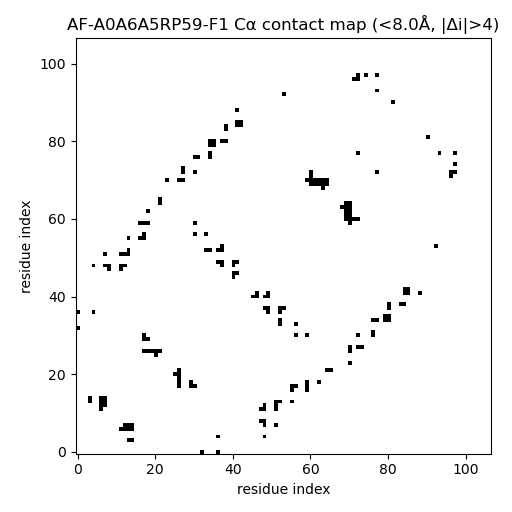5 1.00 80.69 74 ARG A C 1
ATOM 596 O O . ARG A 1 74 ? 0.224 7.219 -7.079 1.00 80.69 74 ARG A O 1
ATOM 603 N N . ARG A 1 75 ? 0.112 8.637 -8.829 1.00 81.69 75 ARG A N 1
ATOM 604 C CA . ARG A 1 75 ? -0.906 9.535 -8.275 1.00 81.69 75 ARG A CA 1
ATOM 605 C C . ARG A 1 75 ? -2.163 8.795 -7.807 1.00 81.69 75 ARG A C 1
ATOM 607 O O . ARG A 1 75 ? -2.629 9.053 -6.709 1.00 81.69 75 ARG A O 1
ATOM 614 N N . ASP A 1 76 ? -2.649 7.840 -8.589 1.00 82.75 76 ASP A N 1
ATOM 615 C CA . ASP A 1 76 ? -3.837 7.039 -8.269 1.00 82.75 76 ASP A CA 1
ATOM 616 C C . ASP A 1 76 ? -3.665 6.186 -7.000 1.00 82.75 76 ASP A C 1
ATOM 618 O O . ASP A 1 76 ? -4.623 5.933 -6.274 1.00 82.75 76 ASP A O 1
ATOM 622 N N . MET A 1 77 ? -2.441 5.743 -6.705 1.00 83.81 77 MET A N 1
ATOM 623 C CA . MET A 1 77 ? -2.121 5.057 -5.453 1.00 83.81 77 MET A CA 1
ATOM 624 C C . MET A 1 77 ? -2.175 6.014 -4.261 1.00 83.81 77 MET A C 1
ATOM 626 O O . MET A 1 77 ? -2.632 5.632 -3.188 1.00 83.81 77 MET A O 1
ATOM 630 N N . ILE A 1 78 ? -1.692 7.241 -4.448 1.00 82.31 78 ILE A N 1
ATOM 631 C CA . ILE A 1 78 ? -1.708 8.277 -3.415 1.00 82.31 78 ILE A CA 1
ATOM 632 C C . ILE A 1 78 ? -3.157 8.666 -3.118 1.00 82.31 78 ILE A C 1
ATOM 634 O O . ILE A 1 78 ? -3.565 8.619 -1.962 1.00 82.31 78 ILE A O 1
ATOM 638 N N . GLU A 1 79 ? -3.943 8.953 -4.156 1.00 85.06 79 GLU A N 1
ATOM 639 C CA . GLU A 1 79 ? -5.379 9.245 -4.053 1.00 85.06 79 GLU A CA 1
ATOM 640 C C . GLU A 1 79 ? -6.118 8.128 -3.309 1.00 85.06 79 GLU A C 1
ATOM 642 O O . GLU A 1 79 ? -6.814 8.410 -2.339 1.00 85.06 79 GLU A O 1
ATOM 647 N N . LEU A 1 80 ? -5.854 6.859 -3.649 1.00 86.56 80 LEU A N 1
ATOM 648 C CA . LEU A 1 80 ? -6.435 5.709 -2.949 1.00 86.56 80 LEU A CA 1
ATOM 649 C C . LEU A 1 80 ? -6.166 5.732 -1.439 1.00 86.56 80 LEU A C 1
ATOM 651 O O . LEU A 1 80 ? -7.041 5.358 -0.658 1.00 86.56 80 LEU A O 1
ATOM 655 N N . ILE A 1 81 ? -4.965 6.136 -1.017 1.00 85.75 81 ILE A N 1
ATOM 656 C CA . ILE A 1 81 ? -4.634 6.199 0.408 1.00 85.75 81 ILE A CA 1
ATOM 657 C C . ILE A 1 81 ? -5.364 7.365 1.070 1.00 85.75 81 ILE A C 1
ATOM 659 O O . ILE A 1 81 ? -6.013 7.143 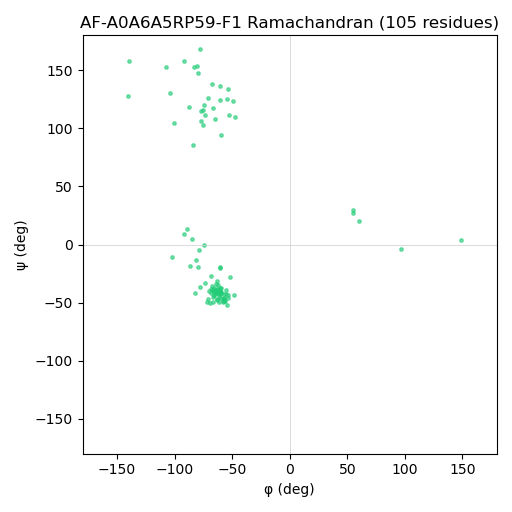2.084 1.00 85.75 81 ILE A O 1
ATOM 663 N N . TYR A 1 82 ? -5.305 8.565 0.489 1.00 83.50 82 TYR A N 1
ATOM 664 C CA . TYR A 1 82 ? -5.968 9.748 1.049 1.00 83.50 82 TYR A CA 1
ATOM 665 C C . TYR A 1 82 ? -7.490 9.586 1.152 1.00 83.50 82 TYR A C 1
ATOM 667 O O . TYR A 1 82 ? -8.082 10.015 2.141 1.00 83.50 82 TYR A O 1
ATOM 675 N N . GLU A 1 83 ? -8.124 8.969 0.155 1.00 86.00 83 GLU A N 1
ATOM 676 C CA . GLU A 1 83 ? -9.571 8.729 0.138 1.00 86.00 83 GLU A CA 1
ATOM 677 C C . GLU A 1 83 ? -9.996 7.615 1.101 1.00 86.00 83 GLU A C 1
ATOM 679 O O . GLU A 1 83 ? -11.094 7.664 1.655 1.00 86.00 83 GLU A O 1
ATOM 684 N N . GLY A 1 84 ? -9.148 6.600 1.291 1.00 82.00 84 GLY A N 1
ATOM 685 C CA . GLY A 1 84 ? -9.488 5.410 2.071 1.00 82.00 84 GLY A CA 1
ATOM 686 C C . GLY A 1 84 ? -9.235 5.523 3.576 1.00 82.00 84 GLY A C 1
ATOM 687 O O . GLY A 1 84 ? -9.762 4.723 4.345 1.00 82.00 84 GLY A O 1
ATOM 688 N N . THR A 1 85 ? -8.420 6.474 4.017 1.00 84.19 85 THR A N 1
ATOM 689 C CA . THR A 1 85 ? -8.000 6.598 5.422 1.00 84.19 85 THR A CA 1
ATOM 690 C C . THR A 1 85 ? -8.891 7.506 6.254 1.00 84.19 85 THR A C 1
ATOM 692 O O . THR A 1 85 ? -9.560 8.404 5.741 1.00 84.19 85 THR A O 1
ATOM 695 N N . VAL A 1 86 ? -8.855 7.322 7.573 1.00 78.56 86 VAL A N 1
ATOM 696 C CA . VAL A 1 86 ? -9.644 8.134 8.505 1.00 78.56 86 VAL A CA 1
ATOM 697 C C . VAL A 1 86 ? -9.134 9.581 8.512 1.00 78.56 86 VAL A C 1
ATOM 699 O O . VAL A 1 86 ? -7.930 9.841 8.523 1.00 78.56 86 VAL A O 1
ATOM 702 N N . LYS A 1 87 ? -10.054 10.558 8.531 1.00 76.94 87 LYS A N 1
ATOM 703 C CA . LYS A 1 87 ? -9.698 11.982 8.655 1.00 76.94 87 LYS A CA 1
ATOM 704 C C . LYS A 1 87 ? -8.820 12.206 9.891 1.00 76.94 87 LYS A C 1
ATOM 706 O O . LYS A 1 87 ? -9.221 11.874 11.001 1.00 76.94 87 LYS A O 1
ATOM 711 N N . GLY A 1 88 ? -7.653 12.818 9.688 1.00 68.75 88 GLY A N 1
ATOM 712 C CA . GLY A 1 88 ? -6.676 13.087 10.750 1.00 68.75 88 GLY A CA 1
ATOM 713 C C . GLY A 1 88 ? -5.559 12.045 10.868 1.00 68.75 88 GLY A C 1
ATOM 714 O O . GLY A 1 88 ? -4.626 12.259 11.642 1.00 68.75 88 GLY A O 1
ATOM 715 N N . SER A 1 89 ? -5.595 10.963 10.085 1.00 69.06 89 SER A N 1
ATOM 716 C CA . SER A 1 89 ? -4.465 10.040 9.967 1.00 69.06 89 SER A CA 1
ATOM 717 C C . SER A 1 89 ? -3.219 10.765 9.433 1.00 69.06 89 SER A C 1
ATOM 719 O O . SER A 1 89 ? -3.278 11.594 8.525 1.00 69.06 89 SER A O 1
ATOM 721 N N . GLN A 1 90 ? -2.051 10.495 10.026 1.00 64.25 90 GLN A N 1
ATOM 722 C CA . GLN A 1 90 ? -0.799 11.127 9.600 1.00 64.25 90 GLN A CA 1
ATOM 723 C C . GLN A 1 90 ? -0.307 10.510 8.280 1.00 64.25 90 GLN A C 1
ATOM 725 O O . GLN A 1 90 ? 0.285 9.431 8.264 1.00 64.25 90 GLN A O 1
ATOM 730 N N . HIS A 1 91 ? -0.502 11.227 7.170 1.00 65.50 91 HIS A N 1
ATOM 731 C CA . HIS A 1 91 ? -0.035 10.834 5.827 1.00 65.50 91 HIS A CA 1
ATOM 732 C C . HIS A 1 91 ? 1.354 11.376 5.466 1.00 65.50 91 HIS A C 1
ATOM 734 O O . HIS A 1 91 ? 1.773 11.265 4.316 1.00 65.50 91 HIS A O 1
ATOM 740 N N . ILE A 1 92 ? 2.074 11.967 6.427 1.00 56.53 92 ILE A N 1
ATOM 741 C CA . ILE A 1 92 ? 3.331 12.707 6.204 1.00 56.53 92 ILE A CA 1
ATOM 742 C C . ILE A 1 92 ? 4.321 11.932 5.330 1.00 56.53 92 ILE A C 1
ATOM 744 O O . ILE A 1 92 ? 4.883 12.498 4.397 1.00 56.53 92 ILE A O 1
ATOM 748 N N . VAL A 1 93 ? 4.486 10.630 5.571 1.00 57.59 93 VAL A N 1
ATOM 749 C CA . VAL A 1 93 ? 5.453 9.808 4.830 1.00 57.59 93 VAL A CA 1
ATOM 750 C C . VAL A 1 93 ? 5.081 9.676 3.349 1.00 57.59 93 VAL A C 1
ATOM 752 O O . VAL A 1 93 ? 5.962 9.738 2.501 1.00 57.59 93 VAL A O 1
ATOM 755 N N . LEU A 1 94 ? 3.792 9.564 3.018 1.00 61.81 94 LEU A N 1
ATOM 756 C CA . LEU A 1 94 ? 3.316 9.478 1.632 1.00 61.81 94 LEU A CA 1
ATOM 757 C C . LEU A 1 94 ? 3.306 10.847 0.953 1.00 61.81 94 LEU A C 1
ATOM 759 O O . LEU A 1 94 ? 3.678 10.953 -0.211 1.00 61.81 94 LEU A O 1
ATOM 763 N N . SER A 1 95 ? 2.966 11.897 1.702 1.00 58.50 95 SER A N 1
ATOM 764 C CA . SER A 1 95 ? 2.998 13.277 1.219 1.00 58.50 95 SER A CA 1
ATOM 765 C C . SER A 1 95 ? 4.416 13.695 0.800 1.00 58.50 95 SER A C 1
ATOM 767 O O . SER A 1 95 ? 4.581 14.361 -0.222 1.00 58.50 95 SER A O 1
ATOM 769 N N . LEU A 1 96 ? 5.440 13.244 1.538 1.00 55.50 96 LEU A N 1
ATOM 770 C CA . LEU A 1 96 ? 6.858 13.443 1.210 1.00 55.50 96 LEU A CA 1
ATOM 771 C C . LEU A 1 96 ? 7.306 12.673 -0.045 1.00 55.50 96 LEU A C 1
ATOM 773 O O . LEU A 1 96 ? 8.220 13.120 -0.732 1.00 55.50 96 LEU A O 1
ATOM 777 N N . MET A 1 97 ? 6.658 11.549 -0.371 1.00 60.69 97 MET A N 1
ATOM 778 C CA . MET A 1 97 ? 6.963 10.740 -1.563 1.00 60.69 97 MET A CA 1
ATOM 779 C C . MET A 1 97 ? 6.352 11.302 -2.855 1.00 60.69 97 MET A C 1
ATOM 781 O O . MET A 1 97 ? 6.803 10.952 -3.942 1.00 60.69 97 MET A O 1
ATOM 785 N N . SER A 1 98 ? 5.335 12.162 -2.750 1.00 54.06 98 SER A N 1
ATOM 786 C CA . SER A 1 98 ? 4.701 12.873 -3.875 1.00 54.06 98 SER A CA 1
ATOM 787 C C . SER A 1 98 ? 5.455 14.116 -4.342 1.00 54.06 98 SER A C 1
ATOM 789 O O . SER A 1 98 ? 5.114 14.661 -5.392 1.00 54.06 98 SER A O 1
ATOM 791 N N . SER A 1 99 ? 6.430 14.605 -3.571 1.00 43.19 99 SER A N 1
ATOM 792 C CA . SER A 1 99 ? 7.165 15.814 -3.934 1.00 43.19 99 SER A CA 1
ATOM 793 C C . SER A 1 99 ? 7.995 15.546 -5.192 1.00 43.19 99 SER A C 1
ATOM 795 O O . SER A 1 99 ? 8.888 14.695 -5.149 1.00 43.19 99 SER A O 1
ATOM 797 N N . PRO A 1 100 ? 7.745 16.247 -6.315 1.00 42.41 100 PRO A N 1
ATOM 798 C CA . PRO A 1 100 ? 8.620 16.145 -7.467 1.00 42.41 100 PRO A CA 1
ATOM 799 C C . PRO A 1 100 ? 10.005 16.604 -7.019 1.00 42.41 100 PRO A C 1
ATOM 801 O O . PRO A 1 100 ? 10.168 17.696 -6.473 1.00 42.41 100 PRO A O 1
ATOM 804 N N . THR A 1 101 ? 11.009 15.752 -7.216 1.00 43.19 101 THR A N 1
ATOM 805 C CA . THR A 1 101 ? 12.405 16.157 -7.088 1.00 43.19 101 THR A CA 1
ATOM 806 C C . THR A 1 101 ? 12.596 17.383 -7.966 1.00 43.19 101 THR A C 1
ATOM 808 O O . THR A 1 101 ? 12.507 17.279 -9.189 1.00 43.19 101 THR A O 1
ATOM 811 N N . VAL A 1 102 ? 12.816 18.540 -7.341 1.00 42.75 102 VAL A N 1
ATOM 812 C CA . VAL A 1 102 ? 13.252 19.759 -8.016 1.00 42.75 102 VAL A CA 1
ATOM 813 C C . VAL A 1 102 ? 14.584 19.423 -8.678 1.00 42.75 102 VAL A C 1
ATOM 815 O O . VAL A 1 102 ? 15.643 19.452 -8.051 1.00 42.75 102 VAL A O 1
ATOM 818 N N . SER A 1 103 ? 14.531 19.033 -9.949 1.00 40.25 103 SER A N 1
ATOM 819 C CA . SER A 1 103 ? 15.693 19.026 -10.818 1.00 40.25 103 SER A CA 1
ATOM 820 C C . SER A 1 103 ? 16.098 20.483 -10.972 1.00 40.25 103 SER A C 1
ATOM 822 O O . SER A 1 103 ? 15.382 21.258 -11.606 1.00 40.25 103 SER A O 1
ATOM 824 N N . LYS A 1 104 ? 17.211 20.865 -10.340 1.00 47.69 104 LYS A N 1
ATOM 825 C CA . LYS A 1 104 ? 17.886 22.139 -10.595 1.00 47.69 104 LYS A CA 1
ATOM 826 C C . LYS A 1 104 ? 18.026 22.308 -12.109 1.00 47.69 104 LYS A C 1
ATOM 828 O O . LYS A 1 104 ? 18.795 21.580 -12.732 1.00 47.69 104 LYS A O 1
ATOM 833 N N . SER A 1 105 ? 17.279 23.242 -12.690 1.00 40.19 105 SER A N 1
ATOM 834 C CA . SER A 1 105 ? 17.598 23.778 -14.005 1.00 40.19 105 SER A CA 1
ATOM 835 C C . SER A 1 105 ? 18.754 24.747 -13.815 1.00 40.19 105 SER A C 1
ATOM 837 O O . SER A 1 105 ? 18.589 25.824 -13.244 1.00 40.19 105 SER A O 1
ATOM 839 N N . SER A 1 106 ? 19.931 24.307 -14.238 1.00 42.72 106 SER A N 1
ATOM 840 C CA . SER A 1 106 ? 21.085 25.145 -14.520 1.00 42.72 106 SER A CA 1
ATOM 841 C C . SER A 1 106 ? 20.657 26.305 -15.423 1.00 42.72 106 SER A C 1
ATOM 843 O O . SER A 1 106 ? 20.102 26.068 -16.497 1.00 42.72 106 SER A O 1
ATOM 845 N N . GLY A 1 107 ? 20.913 27.528 -14.974 1.00 42.19 107 GLY A N 1
ATOM 846 C CA . GLY A 1 107 ? 20.844 28.768 -15.739 1.00 42.19 107 GLY A CA 1
ATOM 847 C C . GLY A 1 107 ? 21.890 29.712 -15.183 1.00 42.19 107 GLY A C 1
ATOM 848 O O . GLY A 1 107 ? 21.922 29.834 -13.938 1.00 42.19 107 GLY A O 1
#